Protein AF-A0A7L1UG31-F1 (afdb_monomer)

pLDDT: mean 73.66, std 9.19, range [48.56, 88.38]

Secondary structure (DSSP, 8-state):
----S---HHHHHHHHHHHHHHHHHHHHHHHHHHHHHHHHHSS---HHHHHHS--SS-EEEE--TTTSPP-PPPTTEEEE----PPP--

Foldseek 3Di:
DPDDDDDDPVRVVVVVVVVVVVVVVVQVVQVVCQVVCCVVVVHNDRVVCVVVPPPDQAAEAADDPVPDDDDDDDPRYDHDYDDDDDDDD

Solvent-accessible surface area (backbone atoms only — not comparable to full-atom values): 5740 Å² total; per-residue (Å²): 131,96,71,88,89,79,75,56,72,72,56,49,52,53,48,52,52,51,52,52,52,49,54,51,52,49,52,59,58,41,56,64,49,20,59,56,46,22,68,74,68,74,43,95,48,52,48,67,49,59,75,71,37,80,83,56,86,68,42,82,39,85,46,45,80,90,82,44,82,92,66,94,74,63,87,53,59,46,67,40,52,90,83,75,79,77,83,82,129

Mean predicted aligned error: 11.4 Å

Radius of gyration: 18.08 Å; Cα contacts (8 Å, |Δi|>4): 55; chains: 1; bounding box: 55×28×43 Å

Organism: Phainopepla nitens (NCBI:txid161653)

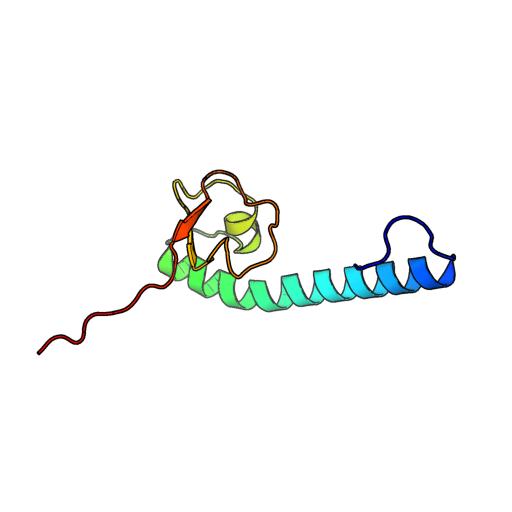Structure (mmCIF, N/CA/C/O backbone):
data_AF-A0A7L1UG31-F1
#
_entry.id   AF-A0A7L1UG31-F1
#
loop_
_atom_site.group_PDB
_atom_site.id
_atom_site.type_symbol
_atom_site.label_atom_id
_atom_site.label_alt_id
_atom_site.label_comp_id
_atom_site.label_asym_id
_atom_site.label_entity_id
_atom_site.label_seq_id
_atom_site.pdbx_PDB_ins_code
_atom_site.Cartn_x
_atom_site.Cartn_y
_atom_site.Cartn_z
_atom_site.occupancy
_atom_site.B_iso_or_equiv
_atom_site.auth_seq_id
_atom_site.aut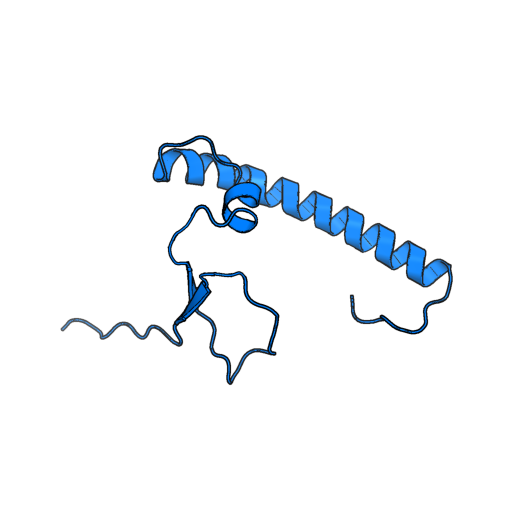h_comp_id
_atom_site.auth_asym_id
_atom_site.auth_atom_id
_atom_site.pdbx_PDB_model_num
ATOM 1 N N . SER A 1 1 ? 2.159 -0.475 -12.198 1.00 48.56 1 SER A N 1
ATOM 2 C CA . SER A 1 1 ? 3.197 -0.608 -13.236 1.00 48.56 1 SER A CA 1
ATOM 3 C C . SER A 1 1 ? 2.572 -1.273 -14.457 1.00 48.56 1 SER A C 1
ATOM 5 O O . SER A 1 1 ? 2.011 -2.345 -14.298 1.00 48.56 1 SER A O 1
ATOM 7 N N . GLN A 1 2 ? 2.544 -0.606 -15.620 1.00 54.72 2 GLN A N 1
ATOM 8 C CA . GLN A 1 2 ? 1.845 -1.054 -16.848 1.00 54.72 2 GLN A CA 1
ATOM 9 C C . GLN A 1 2 ? 2.760 -1.777 -17.856 1.00 54.72 2 GLN A C 1
ATOM 11 O O . GLN A 1 2 ? 2.473 -1.827 -19.046 1.00 54.72 2 GLN A O 1
ATOM 16 N N . LEU A 1 3 ? 3.890 -2.321 -17.416 1.00 59.41 3 LEU A N 1
ATOM 17 C CA . LEU A 1 3 ? 4.718 -3.187 -18.250 1.00 59.41 3 LEU A CA 1
ATOM 18 C C . LEU A 1 3 ? 5.012 -4.423 -17.420 1.00 59.41 3 LEU A C 1
ATOM 20 O O . LEU A 1 3 ? 5.458 -4.281 -16.285 1.00 59.41 3 LEU A O 1
ATOM 24 N N . THR A 1 4 ? 4.721 -5.620 -17.915 1.00 62.22 4 THR A N 1
ATOM 25 C CA . THR A 1 4 ? 4.895 -6.816 -17.073 1.00 62.22 4 THR A CA 1
ATOM 26 C C . THR A 1 4 ? 5.605 -7.961 -17.778 1.00 62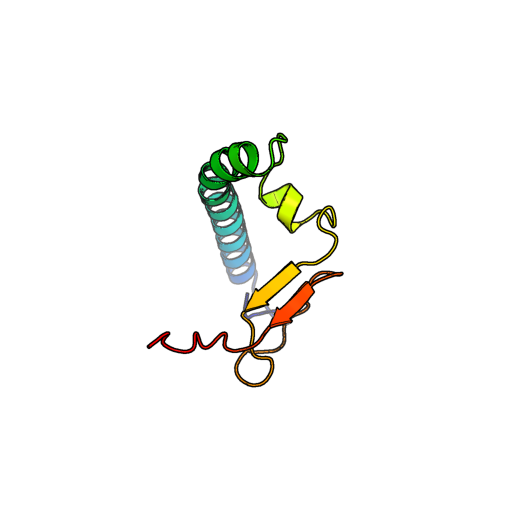.22 4 THR A C 1
ATOM 28 O O . THR A 1 4 ? 6.322 -8.679 -17.099 1.00 62.22 4 THR A O 1
ATOM 31 N N . ASP A 1 5 ? 5.591 -8.050 -19.113 1.00 65.81 5 ASP A N 1
ATOM 32 C CA . ASP A 1 5 ? 6.220 -9.210 -19.771 1.00 65.81 5 ASP A CA 1
ATOM 33 C C . ASP A 1 5 ? 7.540 -8.948 -20.504 1.00 65.81 5 ASP A C 1
ATOM 35 O O . ASP A 1 5 ? 8.363 -9.854 -20.630 1.00 65.81 5 ASP A O 1
ATOM 39 N N . ARG A 1 6 ? 7.819 -7.723 -20.970 1.00 69.19 6 ARG A N 1
ATOM 40 C CA . ARG A 1 6 ? 9.094 -7.403 -21.642 1.00 69.19 6 ARG A CA 1
ATOM 41 C C . ARG A 1 6 ? 9.583 -6.013 -21.261 1.00 69.19 6 ARG A C 1
ATOM 43 O O . ARG A 1 6 ? 8.989 -5.016 -21.650 1.00 69.19 6 ARG A O 1
ATOM 50 N N . MET A 1 7 ? 10.685 -5.950 -20.517 1.00 78.25 7 MET A N 1
ATOM 51 C CA . MET A 1 7 ? 11.360 -4.695 -20.178 1.00 78.25 7 MET A CA 1
ATOM 52 C C . MET A 1 7 ? 12.854 -4.782 -20.433 1.00 78.25 7 MET A C 1
ATOM 54 O O . MET A 1 7 ? 13.496 -5.766 -20.057 1.00 78.25 7 MET A O 1
ATOM 58 N N . THR A 1 8 ? 13.409 -3.712 -20.995 1.00 84.88 8 THR A N 1
ATOM 59 C CA . THR A 1 8 ? 14.855 -3.501 -21.070 1.00 84.88 8 THR A CA 1
ATOM 60 C C . THR A 1 8 ? 15.410 -3.108 -19.695 1.00 84.88 8 THR A C 1
ATOM 62 O O . THR A 1 8 ? 14.681 -2.624 -18.825 1.00 84.88 8 THR A O 1
ATOM 65 N N . PHE A 1 9 ? 16.713 -3.311 -19.476 1.00 85.56 9 PHE A N 1
ATOM 66 C CA . PHE A 1 9 ? 17.387 -2.968 -18.217 1.00 85.56 9 PHE A CA 1
ATOM 67 C C . PHE A 1 9 ? 17.084 -1.543 -17.694 1.00 85.56 9 PHE A C 1
ATOM 69 O O . PHE A 1 9 ? 16.659 -1.435 -16.543 1.00 85.56 9 PHE A O 1
ATOM 76 N N . PRO A 1 10 ? 17.187 -0.454 -18.489 1.00 85.38 10 PRO A N 1
ATOM 77 C CA . PRO A 1 10 ? 16.889 0.894 -17.987 1.00 85.38 10 PRO A CA 1
ATOM 78 C C . PRO A 1 10 ? 15.419 1.072 -17.583 1.00 85.38 10 PRO A C 1
ATOM 80 O O . PRO A 1 10 ? 15.107 1.812 -16.652 1.00 85.38 10 PRO A O 1
ATOM 83 N N . GLN A 1 11 ? 14.503 0.361 -18.240 1.00 81.75 11 GLN A N 1
ATOM 84 C CA . GLN A 1 11 ? 13.081 0.408 -17.915 1.00 81.75 11 GLN A CA 1
ATOM 85 C C . GLN A 1 11 ? 12.779 -0.299 -16.586 1.00 81.75 11 GLN A C 1
ATOM 87 O O . GLN A 1 11 ? 11.954 0.185 -15.811 1.00 81.75 11 GLN A O 1
ATOM 92 N N . ARG A 1 12 ? 13.513 -1.375 -16.264 1.00 83.56 12 ARG A N 1
ATOM 93 C CA . ARG A 1 12 ? 13.471 -2.005 -14.932 1.00 83.56 12 ARG A CA 1
ATOM 94 C C . ARG A 1 12 ? 13.987 -1.066 -13.845 1.00 83.56 12 ARG A C 1
ATOM 96 O O . ARG A 1 12 ? 13.354 -0.962 -12.801 1.00 83.56 12 ARG A O 1
ATOM 103 N N . VAL A 1 13 ? 15.087 -0.354 -14.103 1.00 88.38 13 VAL A N 1
ATOM 104 C CA . VAL A 1 13 ? 15.637 0.632 -13.155 1.00 88.38 13 VAL A CA 1
ATOM 105 C C . VAL A 1 13 ? 14.631 1.754 -12.902 1.00 88.38 13 VAL A C 1
ATOM 107 O O . VAL A 1 13 ? 14.389 2.108 -11.752 1.00 88.38 13 VAL A O 1
ATOM 110 N N . LYS A 1 14 ? 13.977 2.267 -13.950 1.00 86.25 14 LYS A N 1
ATOM 111 C CA . LYS A 1 14 ? 12.924 3.281 -13.804 1.00 86.25 14 LYS A CA 1
ATOM 112 C C . LYS A 1 14 ? 11.765 2.789 -12.933 1.00 86.25 14 LYS A C 1
ATOM 114 O O . LYS A 1 14 ? 11.293 3.538 -12.083 1.00 86.25 14 LYS A O 1
ATOM 119 N N . ASN A 1 15 ? 11.330 1.545 -13.119 1.00 85.44 15 ASN A N 1
ATOM 120 C CA . ASN A 1 15 ? 10.276 0.966 -12.289 1.00 85.44 15 ASN A CA 1
ATOM 121 C C . ASN A 1 15 ? 10.715 0.785 -10.840 1.00 85.44 15 ASN A C 1
ATOM 123 O O . ASN A 1 15 ? 9.958 1.144 -9.951 1.00 85.44 15 ASN A O 1
ATOM 127 N N . LEU A 1 16 ? 11.942 0.318 -10.604 1.00 86.81 16 LEU A N 1
ATOM 128 C CA . LEU A 1 16 ? 12.490 0.205 -9.255 1.00 86.81 16 LEU A CA 1
ATOM 129 C C . LEU A 1 16 ? 12.516 1.570 -8.551 1.00 86.81 16 LEU A C 1
ATOM 131 O O . LEU A 1 16 ? 12.071 1.683 -7.415 1.00 86.81 16 LEU A O 1
ATOM 135 N N . LEU A 1 17 ? 12.991 2.615 -9.235 1.00 87.81 17 LEU A N 1
ATOM 136 C CA . LEU A 1 17 ? 13.000 3.977 -8.696 1.00 87.81 17 LEU A CA 1
ATOM 137 C C . LEU A 1 17 ? 11.583 4.458 -8.375 1.00 87.81 17 LEU A C 1
ATOM 139 O O . LEU A 1 17 ? 11.347 4.978 -7.289 1.00 87.81 17 LEU A O 1
ATOM 143 N N . PHE A 1 18 ? 10.634 4.237 -9.286 1.00 86.94 18 PHE A N 1
ATOM 144 C CA . PHE A 1 18 ? 9.239 4.614 -9.081 1.00 86.94 18 PHE A CA 1
ATOM 145 C C . PHE A 1 18 ? 8.594 3.856 -7.913 1.00 86.94 18 PHE A C 1
ATOM 147 O O . PHE A 1 18 ? 7.898 4.458 -7.098 1.00 86.94 18 PHE A O 1
ATOM 154 N N . ASP A 1 19 ? 8.855 2.556 -7.792 1.00 84.94 19 ASP A N 1
ATOM 155 C CA . ASP A 1 19 ? 8.341 1.725 -6.705 1.00 84.94 19 ASP A CA 1
ATOM 156 C C . ASP A 1 19 ? 8.936 2.141 -5.351 1.00 84.94 19 ASP A C 1
ATOM 158 O O . ASP A 1 19 ? 8.198 2.249 -4.371 1.00 84.94 19 ASP A O 1
ATOM 162 N N . ILE A 1 20 ? 10.234 2.465 -5.293 1.00 87.81 20 ILE A N 1
ATOM 163 C CA . ILE A 1 20 ? 10.882 2.995 -4.081 1.00 87.81 20 ILE A CA 1
ATOM 164 C C . ILE A 1 20 ? 10.278 4.349 -3.695 1.00 87.81 20 ILE A C 1
ATOM 166 O O . ILE A 1 20 ? 9.918 4.552 -2.534 1.00 87.81 20 ILE A O 1
ATOM 170 N N . SER A 1 21 ? 10.128 5.269 -4.652 1.00 87.38 21 SER A N 1
ATOM 171 C CA . SER A 1 21 ? 9.503 6.570 -4.397 1.00 87.38 21 SER A CA 1
ATOM 172 C C . SER A 1 21 ? 8.067 6.417 -3.897 1.00 87.38 21 SER A C 1
ATOM 174 O O . SER A 1 21 ? 7.690 7.068 -2.924 1.00 87.38 21 SER A O 1
ATOM 176 N N . ASN A 1 22 ? 7.281 5.518 -4.493 1.00 84.44 22 ASN A N 1
ATOM 177 C CA . ASN A 1 22 ? 5.926 5.226 -4.030 1.00 84.44 22 ASN A CA 1
ATOM 178 C C . ASN A 1 22 ? 5.910 4.635 -2.623 1.00 84.44 22 ASN A C 1
ATOM 180 O O . ASN A 1 22 ? 5.087 5.048 -1.811 1.00 84.44 22 ASN A O 1
ATOM 184 N N . ALA A 1 23 ? 6.810 3.703 -2.305 1.00 82.62 23 ALA A N 1
ATOM 185 C CA . ALA A 1 23 ? 6.911 3.137 -0.963 1.00 82.62 23 ALA A CA 1
ATOM 186 C C . ALA A 1 23 ? 7.262 4.213 0.079 1.00 82.62 23 ALA A 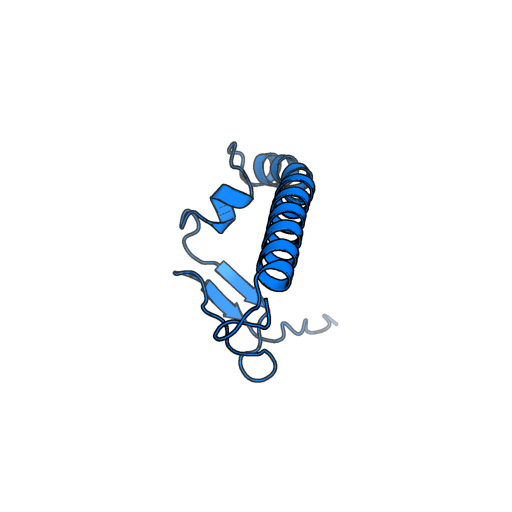C 1
ATOM 188 O O . ALA A 1 23 ? 6.709 4.215 1.180 1.00 82.62 23 ALA A O 1
ATOM 189 N N . PHE A 1 24 ? 8.137 5.156 -0.271 1.00 84.69 24 PHE A N 1
ATOM 190 C CA . PHE A 1 24 ? 8.486 6.274 0.603 1.00 84.69 24 PHE A CA 1
ATOM 191 C C . PHE A 1 24 ? 7.307 7.234 0.815 1.00 84.69 24 PHE A C 1
ATOM 193 O O . PHE A 1 24 ? 6.957 7.533 1.956 1.00 84.69 24 PHE A O 1
ATOM 200 N N . LEU A 1 25 ? 6.644 7.654 -0.268 1.00 84.62 25 LEU A N 1
ATOM 201 C CA . LEU A 1 25 ? 5.451 8.509 -0.212 1.00 84.62 25 LEU A CA 1
ATOM 202 C C . LEU A 1 25 ? 4.325 7.861 0.599 1.00 84.62 25 LEU A C 1
ATOM 204 O O . LEU A 1 25 ? 3.700 8.515 1.427 1.00 84.62 25 LEU A O 1
ATOM 208 N N . CYS A 1 26 ? 4.105 6.564 0.391 1.00 80.44 26 CYS A N 1
ATOM 209 C CA . CYS A 1 26 ? 3.139 5.755 1.122 1.00 80.44 26 CYS A CA 1
ATOM 210 C C . CYS A 1 26 ? 3.411 5.817 2.634 1.00 80.44 26 CYS A C 1
ATOM 212 O O . CYS A 1 26 ? 2.531 6.213 3.397 1.00 80.44 26 CYS A O 1
ATOM 214 N N . ASN A 1 27 ? 4.643 5.534 3.070 1.00 78.56 27 ASN A N 1
ATOM 215 C CA . ASN A 1 27 ? 5.013 5.621 4.487 1.00 78.56 27 ASN A CA 1
ATOM 216 C C . ASN A 1 27 ? 4.828 7.033 5.060 1.00 78.56 27 ASN A C 1
ATOM 218 O O . ASN A 1 27 ? 4.263 7.175 6.143 1.00 78.56 27 ASN A O 1
ATOM 222 N N . PHE A 1 28 ? 5.252 8.066 4.329 1.00 80.06 28 PHE A N 1
ATOM 223 C CA . PHE A 1 28 ? 5.141 9.454 4.779 1.00 80.06 28 PHE A CA 1
ATOM 224 C C . PHE A 1 28 ? 3.681 9.890 4.967 1.00 80.06 28 PHE A C 1
ATOM 226 O O . PHE A 1 28 ? 3.325 10.448 6.003 1.00 80.06 28 PHE A O 1
ATOM 233 N N . ILE A 1 29 ? 2.816 9.581 3.998 1.00 80.62 29 ILE A N 1
ATOM 234 C CA . ILE A 1 29 ? 1.388 9.911 4.059 1.00 80.62 29 ILE A CA 1
ATOM 235 C C . ILE A 1 29 ? 0.718 9.145 5.207 1.00 80.62 29 ILE A C 1
ATOM 237 O O . ILE A 1 29 ? 0.016 9.744 6.022 1.00 80.62 29 ILE A O 1
ATOM 241 N N . PHE A 1 30 ? 0.951 7.833 5.319 1.00 74.06 30 PHE A N 1
ATOM 242 C CA . PHE A 1 30 ? 0.317 7.003 6.349 1.00 74.06 30 PHE A CA 1
ATOM 243 C C . PHE A 1 30 ? 0.783 7.317 7.775 1.00 74.06 30 PHE A C 1
ATOM 245 O O . PHE A 1 30 ? 0.025 7.081 8.719 1.00 74.06 30 PHE A O 1
ATOM 252 N N . GLN A 1 31 ? 1.973 7.895 7.950 1.00 76.12 31 GLN A N 1
ATOM 253 C CA . GLN A 1 31 ? 2.468 8.332 9.256 1.00 76.12 31 GLN A CA 1
ATOM 254 C C . GLN A 1 31 ? 1.606 9.447 9.869 1.00 76.12 31 GLN A C 1
ATOM 256 O O . GLN A 1 31 ? 1.414 9.470 11.081 1.00 76.12 31 GLN A O 1
ATOM 261 N N . SER A 1 32 ? 1.041 10.353 9.068 1.00 73.81 32 SER A N 1
ATOM 262 C CA . SER A 1 32 ? 0.129 11.381 9.594 1.00 73.81 32 SER A CA 1
ATOM 263 C C . SER A 1 32 ? -1.204 10.787 10.062 1.00 73.81 32 SER A C 1
ATOM 265 O O . SER A 1 32 ? -1.770 11.231 11.059 1.00 73.81 32 SER A O 1
ATOM 267 N N . TYR A 1 33 ? -1.685 9.746 9.379 1.00 71.69 33 TYR A N 1
ATOM 268 C CA . TYR A 1 33 ? -2.946 9.080 9.713 1.00 71.69 33 TYR A CA 1
ATOM 269 C C . TYR A 1 33 ? -2.830 8.101 10.888 1.00 71.69 33 TYR A C 1
ATOM 271 O O . TYR A 1 33 ? -3.847 7.784 11.502 1.00 71.69 33 TYR A O 1
ATOM 279 N N . SER A 1 34 ? -1.626 7.635 11.242 1.00 71.06 34 SER A N 1
ATOM 280 C CA . SER A 1 34 ? -1.447 6.705 12.368 1.00 71.06 34 SER A CA 1
ATOM 281 C C . SER A 1 34 ? -1.830 7.331 13.707 1.00 71.06 34 SER A C 1
ATOM 283 O O . SER A 1 34 ? -2.444 6.663 14.535 1.00 71.06 34 SER A O 1
ATOM 285 N N . LYS A 1 35 ? -1.557 8.628 13.897 1.00 73.00 35 LYS A N 1
ATOM 286 C CA . LYS A 1 35 ? -1.934 9.352 15.117 1.00 73.00 35 LYS A CA 1
ATOM 287 C C . LYS A 1 35 ? -3.455 9.453 15.271 1.00 73.00 35 LYS A C 1
ATOM 289 O O . LYS A 1 35 ? -3.977 9.148 16.337 1.00 73.00 35 LYS A O 1
ATOM 294 N N . LEU A 1 36 ? -4.155 9.799 14.188 1.00 73.44 36 LEU A N 1
ATOM 295 C CA . LEU A 1 36 ? -5.620 9.865 14.149 1.00 73.44 36 LEU A CA 1
ATOM 296 C C . LEU A 1 36 ? -6.250 8.484 14.398 1.00 73.44 36 LEU A C 1
ATOM 298 O O . LEU A 1 36 ? -7.186 8.351 15.182 1.00 73.44 36 LEU A O 1
ATOM 302 N N . ALA A 1 37 ? -5.716 7.445 13.749 1.00 70.56 37 ALA A N 1
ATOM 303 C CA . ALA A 1 37 ? -6.194 6.077 13.920 1.00 70.56 37 ALA A CA 1
ATOM 304 C C . ALA A 1 37 ? -5.984 5.579 15.358 1.00 70.56 37 ALA A C 1
ATOM 306 O O . ALA A 1 37 ? -6.877 4.944 15.912 1.00 70.56 37 ALA A O 1
ATOM 307 N N . SER A 1 38 ? -4.847 5.906 15.979 1.00 71.06 38 SER A N 1
ATOM 308 C CA . SER A 1 38 ? -4.565 5.548 17.371 1.00 71.06 38 SER A CA 1
ATOM 309 C C . SER A 1 38 ? -5.510 6.237 18.357 1.00 71.06 38 SER A C 1
ATOM 311 O O . SER A 1 38 ? -5.902 5.624 19.347 1.00 71.06 38 SER A O 1
ATOM 313 N N . GLU A 1 39 ? -5.885 7.490 18.095 1.00 75.50 39 GLU A N 1
ATOM 314 C CA . GLU A 1 39 ? -6.825 8.247 18.927 1.00 75.50 39 GLU A CA 1
ATOM 315 C C . GLU A 1 39 ? -8.253 7.691 18.815 1.00 75.50 39 GLU A C 1
ATOM 317 O O . GLU A 1 39 ? -8.928 7.500 19.825 1.00 75.50 39 GLU A O 1
ATOM 322 N N . PHE A 1 40 ? -8.691 7.350 17.600 1.00 70.88 40 PHE A N 1
ATOM 323 C CA . PHE A 1 40 ? -10.045 6.851 17.358 1.00 70.88 40 PHE A CA 1
ATOM 324 C C . PHE A 1 40 ? -10.236 5.380 17.763 1.00 70.88 40 PHE A C 1
ATOM 326 O O . PHE A 1 40 ? -11.267 5.026 18.330 1.00 70.88 40 PHE A O 1
ATOM 333 N N . LEU A 1 41 ? -9.251 4.513 17.490 1.00 68.56 41 LEU A N 1
ATOM 334 C CA . LEU A 1 41 ? -9.316 3.080 17.815 1.00 68.56 41 LEU A CA 1
ATOM 335 C C . LEU A 1 41 ? -8.778 2.756 19.221 1.00 68.56 41 LEU A C 1
ATOM 337 O O . LEU A 1 41 ? -8.834 1.595 19.625 1.00 68.56 41 LEU A O 1
ATOM 341 N N . GLN A 1 42 ? -8.248 3.747 19.951 1.00 65.62 42 GLN A N 1
ATOM 342 C CA . GLN A 1 42 ? -7.677 3.601 21.302 1.00 65.62 42 GLN A CA 1
ATOM 343 C C . GLN A 1 42 ? -6.600 2.502 21.415 1.00 65.62 42 GLN A C 1
ATOM 345 O O . GLN A 1 42 ? -6.392 1.909 22.474 1.00 65.62 42 GLN A O 1
ATOM 350 N N . ARG A 1 43 ? -5.903 2.205 20.313 1.00 64.56 43 ARG A N 1
ATOM 351 C CA . ARG A 1 43 ? -4.852 1.186 20.239 1.00 64.56 43 ARG A CA 1
ATOM 352 C C . ARG A 1 43 ? -3.748 1.672 19.314 1.00 64.56 43 ARG A C 1
ATOM 354 O O . ARG A 1 43 ? -4.038 2.125 18.210 1.00 64.56 43 ARG A O 1
ATOM 361 N N . GLU A 1 44 ? -2.494 1.525 19.735 1.00 58.44 44 GLU A N 1
ATOM 362 C CA . GLU A 1 44 ? -1.350 1.829 18.875 1.00 58.44 44 GLU A CA 1
ATOM 363 C C . GLU A 1 44 ? -1.305 0.840 17.710 1.00 58.44 44 GLU A C 1
ATOM 365 O O . GLU A 1 44 ? -0.922 -0.322 17.867 1.00 58.44 44 GLU A O 1
ATOM 370 N N . LEU A 1 45 ? -1.754 1.286 16.540 1.00 62.31 45 LEU A N 1
ATOM 371 C CA . LEU A 1 45 ? -1.718 0.514 15.308 1.00 62.31 45 LEU A CA 1
ATOM 372 C C . LEU A 1 45 ? -1.253 1.420 14.171 1.00 62.31 45 LEU A C 1
ATOM 374 O O . LEU A 1 45 ? -1.804 2.497 13.940 1.00 62.31 45 LEU A O 1
ATOM 378 N N . THR A 1 46 ? -0.255 0.967 13.420 1.00 65.81 46 THR A N 1
ATOM 379 C CA . THR A 1 46 ? 0.122 1.604 12.159 1.00 65.81 46 THR A CA 1
ATOM 380 C C . THR A 1 46 ? -1.028 1.458 11.162 1.00 65.81 46 THR A C 1
ATOM 382 O O . THR A 1 46 ? -1.596 0.376 11.031 1.00 65.81 46 THR A O 1
ATOM 385 N N . VAL A 1 47 ? -1.352 2.495 10.385 1.00 64.75 47 VAL A N 1
ATOM 386 C CA . VAL A 1 47 ? -2.394 2.397 9.336 1.00 64.75 47 VAL A CA 1
ATOM 387 C C . VAL A 1 47 ? -2.071 1.299 8.324 1.00 64.75 47 VAL A C 1
ATOM 389 O O . VAL A 1 47 ? -2.952 0.588 7.859 1.00 64.75 47 VAL A O 1
ATOM 392 N N . LEU A 1 48 ? -0.786 1.105 8.038 1.00 64.31 48 LEU A N 1
ATOM 393 C CA . LEU A 1 48 ? -0.311 0.025 7.186 1.00 64.31 48 LEU A CA 1
ATOM 394 C C . LEU A 1 48 ? -0.540 -1.360 7.811 1.00 64.31 48 LEU A C 1
ATOM 396 O O . LEU A 1 48 ? -0.816 -2.307 7.084 1.00 64.31 48 LEU A O 1
ATOM 400 N N . ASP A 1 49 ? -0.485 -1.474 9.140 1.00 66.50 49 ASP A N 1
ATOM 401 C CA . ASP A 1 49 ? -0.872 -2.695 9.846 1.00 66.50 49 ASP A CA 1
ATOM 402 C C . ASP A 1 49 ? -2.388 -2.880 9.814 1.00 66.50 49 ASP A C 1
ATOM 404 O O . ASP A 1 49 ? -2.836 -3.984 9.564 1.00 66.50 49 ASP A O 1
ATOM 408 N N . LEU A 1 50 ? -3.201 -1.832 9.962 1.00 67.38 50 LEU A N 1
ATOM 409 C CA . LEU A 1 50 ? -4.656 -1.947 9.782 1.00 67.38 50 LEU A CA 1
ATOM 410 C C . LEU A 1 50 ? -5.028 -2.406 8.367 1.00 67.38 50 LEU A C 1
ATOM 412 O O . LEU A 1 50 ? -5.898 -3.252 8.199 1.00 67.38 50 LEU A O 1
ATOM 416 N N . LEU A 1 51 ? -4.353 -1.867 7.352 1.00 63.66 51 LEU A N 1
ATOM 417 C CA . LEU A 1 51 ? -4.615 -2.191 5.952 1.00 63.66 51 LEU A CA 1
ATOM 418 C C . LEU A 1 51 ? -4.021 -3.532 5.512 1.00 63.66 51 LEU A C 1
ATOM 420 O O . LEU A 1 51 ? -4.531 -4.116 4.567 1.00 63.66 51 LEU A O 1
ATOM 424 N N . ARG A 1 52 ? -2.938 -4.019 6.132 1.00 62.84 52 ARG A N 1
ATOM 425 C CA . ARG A 1 52 ? -2.337 -5.329 5.796 1.00 62.84 52 ARG A CA 1
ATOM 426 C C . ARG A 1 52 ? -2.857 -6.462 6.664 1.00 62.84 52 ARG A C 1
ATOM 428 O O . ARG A 1 52 ? -2.806 -7.618 6.251 1.00 62.84 52 ARG A O 1
ATOM 435 N N . LYS A 1 53 ? -3.271 -6.159 7.888 1.00 58.06 53 LYS A N 1
ATOM 436 C CA . LYS A 1 53 ? -3.658 -7.136 8.897 1.00 58.06 53 LYS A CA 1
ATOM 437 C C . LYS A 1 53 ? -5.176 -7.163 8.928 1.00 58.06 53 LYS A C 1
ATOM 439 O O . LYS A 1 53 ? -5.824 -6.144 9.134 1.00 58.06 53 LYS A O 1
ATOM 444 N N . SER A 1 54 ? -5.739 -8.354 8.769 1.00 54.50 54 SER A N 1
ATOM 445 C CA . SER A 1 54 ? -7.169 -8.676 8.855 1.00 54.50 54 SER A CA 1
ATOM 446 C C . SER A 1 54 ? -7.777 -8.438 10.252 1.00 54.50 54 SER A C 1
ATOM 448 O O . SER A 1 54 ? -8.636 -9.188 10.698 1.00 54.50 54 SER A O 1
ATOM 450 N N . SER A 1 55 ? -7.298 -7.437 10.993 1.00 55.78 55 SER A N 1
ATOM 451 C CA . SER A 1 55 ? -7.726 -7.087 12.348 1.00 55.78 55 SER A CA 1
ATOM 452 C C . SER A 1 55 ? -9.094 -6.401 12.386 1.00 55.78 55 SER A C 1
ATOM 454 O O . SER A 1 55 ? -9.629 -6.192 13.469 1.00 55.78 55 SER A O 1
ATOM 456 N N . SER A 1 56 ? -9.664 -6.077 11.225 1.00 61.03 56 SER A N 1
ATOM 457 C CA . SER A 1 56 ? -11.059 -5.669 11.075 1.00 61.03 56 SER A CA 1
ATOM 458 C C . SER A 1 56 ? -11.888 -6.864 10.601 1.00 61.03 56 SER A C 1
ATOM 460 O O . SER A 1 56 ? -11.504 -7.582 9.672 1.00 61.03 56 SER A O 1
ATOM 462 N N . SER A 1 57 ? -13.022 -7.080 11.267 1.00 68.00 57 SER A N 1
ATOM 463 C CA . SER A 1 57 ? -13.972 -8.141 10.938 1.00 68.00 57 SER A CA 1
ATOM 464 C C . SER A 1 57 ? -14.652 -7.913 9.589 1.00 68.00 57 SER A C 1
ATOM 466 O O . SER A 1 57 ? -14.944 -8.888 8.903 1.00 68.00 57 SER A O 1
ATOM 468 N N . VAL A 1 58 ? -14.890 -6.653 9.201 1.00 78.12 58 VAL A N 1
ATOM 469 C CA . VAL A 1 58 ? -15.555 -6.266 7.948 1.00 78.12 58 VAL A CA 1
ATOM 470 C C . VAL A 1 58 ? -15.069 -4.883 7.498 1.00 78.12 58 VAL A C 1
ATOM 472 O O . VAL A 1 58 ? -15.116 -3.920 8.262 1.00 78.12 58 VAL A O 1
ATOM 475 N N . TRP A 1 59 ? -14.665 -4.761 6.234 1.00 78.25 59 TRP A N 1
ATOM 476 C CA . TRP A 1 59 ? -14.366 -3.490 5.569 1.00 78.25 59 TRP A CA 1
ATOM 477 C C . TRP A 1 59 ? -15.471 -3.140 4.587 1.00 78.25 59 TRP A C 1
ATOM 479 O O . TRP A 1 59 ? -15.760 -3.917 3.685 1.00 78.25 59 TRP A O 1
ATOM 489 N N . LEU A 1 60 ? -16.056 -1.957 4.728 1.00 82.38 60 LEU A N 1
ATOM 490 C CA . LEU A 1 60 ? -17.030 -1.432 3.779 1.00 82.38 60 LEU A CA 1
ATOM 491 C C . LEU A 1 60 ? -16.320 -0.456 2.851 1.00 82.38 60 LEU A C 1
ATOM 493 O O . LEU A 1 60 ? -15.794 0.559 3.311 1.00 82.38 60 LEU A O 1
ATOM 497 N N . VAL A 1 61 ? -16.273 -0.765 1.559 1.00 78.56 61 VAL A N 1
ATOM 498 C CA . VAL A 1 61 ? -15.565 0.074 0.587 1.00 78.56 61 VAL A CA 1
ATOM 499 C C . VAL A 1 61 ? -16.535 0.587 -0.445 1.00 78.56 61 VAL A C 1
ATOM 501 O O . VAL A 1 61 ? -17.260 -0.191 -1.051 1.00 78.56 61 VAL A O 1
ATOM 504 N N . ARG A 1 62 ? -16.525 1.904 -0.655 1.00 80.56 62 ARG A N 1
ATOM 505 C CA . ARG A 1 62 ? -17.302 2.528 -1.717 1.00 80.56 62 ARG A CA 1
ATOM 506 C C . ARG A 1 62 ? -16.667 2.206 -3.069 1.00 80.56 62 ARG A C 1
ATOM 508 O O . ARG A 1 62 ? -15.741 2.901 -3.478 1.00 80.56 62 ARG A O 1
ATOM 515 N N . LEU A 1 63 ? -17.113 1.127 -3.700 1.00 76.38 63 LEU A N 1
ATOM 516 C CA . LEU A 1 63 ? -16.592 0.631 -4.972 1.00 76.38 63 LEU A CA 1
ATOM 517 C C . LEU A 1 63 ? -17.744 0.026 -5.773 1.00 76.38 63 LEU A C 1
ATOM 519 O O . LEU A 1 63 ? -18.418 -0.885 -5.289 1.00 76.38 63 LEU A O 1
ATOM 523 N N . ASP A 1 64 ? -17.930 0.493 -7.004 1.00 76.19 64 ASP A N 1
ATOM 524 C CA . ASP A 1 64 ? -18.921 -0.057 -7.924 1.00 76.19 64 ASP A CA 1
ATOM 525 C C . ASP A 1 64 ? -18.212 -0.955 -8.941 1.00 76.19 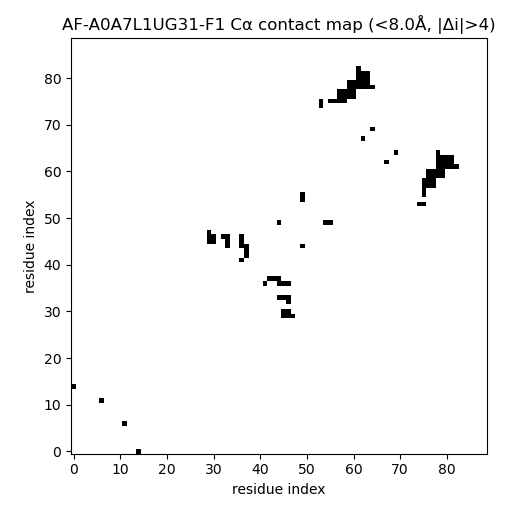64 ASP A C 1
ATOM 527 O O . ASP A 1 64 ? -17.518 -0.488 -9.841 1.00 76.19 64 ASP A O 1
ATOM 531 N N . PHE A 1 65 ? -18.411 -2.269 -8.824 1.00 68.69 65 PHE A N 1
ATOM 532 C CA . PHE A 1 65 ? -17.766 -3.284 -9.672 1.00 68.69 65 PHE A CA 1
ATOM 533 C C . PHE A 1 65 ? -18.047 -3.128 -11.178 1.00 68.69 65 PHE A C 1
ATOM 535 O O . PHE A 1 65 ? -17.322 -3.688 -11.994 1.00 68.69 65 PHE A O 1
ATOM 542 N N . VAL A 1 66 ? -19.112 -2.410 -11.550 1.00 73.44 66 VAL A N 1
ATOM 543 C CA . VAL A 1 66 ? -19.479 -2.138 -12.951 1.00 73.44 66 VAL A CA 1
ATOM 544 C C . VAL A 1 66 ? -18.683 -0.966 -13.532 1.00 73.44 66 VAL A C 1
ATOM 546 O O . VAL A 1 66 ? -18.419 -0.940 -14.731 1.00 73.44 66 VAL A O 1
ATOM 549 N N . LEU A 1 67 ? -18.324 0.011 -12.697 1.00 74.50 67 LEU A N 1
ATOM 550 C CA . LEU A 1 67 ? -17.642 1.242 -13.108 1.00 74.50 67 LEU A CA 1
ATOM 551 C C . LEU A 1 67 ? -16.124 1.131 -12.952 1.00 74.50 67 LEU A C 1
ATOM 553 O O . LEU A 1 67 ? -15.381 1.667 -13.775 1.00 74.50 67 LEU A O 1
ATOM 557 N N . ASP A 1 68 ? -15.667 0.421 -11.922 1.00 71.19 68 ASP A N 1
ATOM 558 C CA . ASP A 1 68 ? -14.255 0.319 -11.581 1.00 71.19 68 ASP A CA 1
ATOM 559 C C . ASP A 1 68 ? -13.614 -0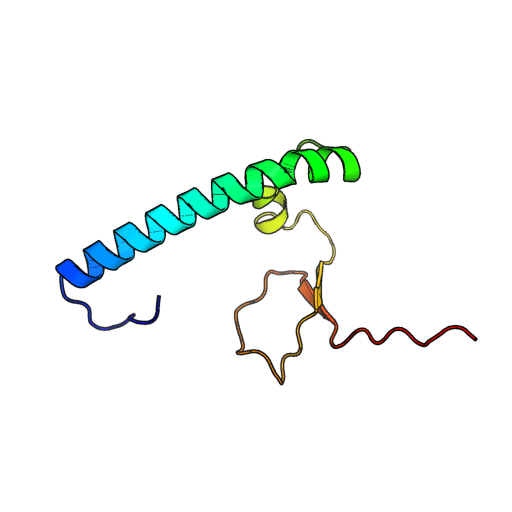.966 -12.115 1.00 71.19 68 ASP A C 1
ATOM 561 O O . ASP A 1 68 ? -14.168 -2.062 -12.042 1.00 71.19 68 ASP A O 1
ATOM 565 N N . TYR A 1 69 ? -12.388 -0.836 -12.630 1.00 76.69 69 TYR A N 1
ATOM 566 C CA . TYR A 1 69 ? -11.622 -1.969 -13.145 1.00 76.69 69 TYR A CA 1
ATOM 567 C C . TYR A 1 69 ? -11.389 -3.022 -12.044 1.00 76.69 69 TYR A C 1
ATOM 569 O O . TYR A 1 69 ? -10.865 -2.672 -10.977 1.00 76.69 69 TYR A O 1
ATOM 577 N N . PRO A 1 70 ? -11.699 -4.311 -12.292 1.00 71.62 70 PRO A N 1
ATOM 578 C CA . PRO A 1 70 ? -11.631 -5.343 -11.269 1.00 71.62 70 PRO A CA 1
ATOM 579 C C . PRO A 1 70 ? -10.192 -5.515 -10.782 1.00 71.62 70 PRO A C 1
ATOM 581 O O . PRO A 1 70 ? -9.273 -5.831 -11.542 1.00 71.62 70 PRO A O 1
ATOM 584 N N . ARG A 1 71 ? -9.993 -5.301 -9.482 1.00 77.56 71 ARG A N 1
ATOM 585 C CA . ARG A 1 71 ? -8.720 -5.512 -8.790 1.00 77.56 71 ARG A CA 1
ATOM 586 C C . ARG A 1 71 ? -8.933 -6.473 -7.622 1.00 77.56 71 ARG A C 1
ATOM 588 O O . ARG A 1 71 ? -10.024 -6.493 -7.055 1.00 77.56 71 ARG A O 1
ATOM 595 N N . PRO A 1 72 ? -7.917 -7.268 -7.255 1.00 76.25 72 PRO A N 1
ATOM 596 C CA . PRO A 1 72 ? -8.021 -8.169 -6.114 1.00 76.25 72 PRO A CA 1
ATOM 597 C C . PRO A 1 72 ? -8.338 -7.379 -4.837 1.00 76.25 72 PRO A C 1
ATOM 599 O O . PRO A 1 72 ? -7.652 -6.406 -4.518 1.00 76.25 72 PRO A O 1
ATOM 602 N N . LEU A 1 73 ? -9.390 -7.801 -4.130 1.00 73.62 73 LEU A N 1
ATOM 603 C CA . LEU A 1 73 ? -9.821 -7.223 -2.857 1.00 73.62 73 LEU A CA 1
ATOM 604 C C . LEU A 1 73 ? -9.214 -8.012 -1.691 1.00 73.62 73 LEU A C 1
ATOM 606 O O . LEU A 1 73 ? -8.933 -9.206 -1.808 1.00 73.62 73 LEU A O 1
ATOM 610 N N . MET A 1 74 ? -9.016 -7.345 -0.555 1.00 72.06 74 MET A N 1
ATOM 611 C CA . MET A 1 74 ? -8.558 -8.000 0.669 1.00 72.06 74 MET A CA 1
ATOM 612 C C . MET A 1 74 ? -9.668 -8.904 1.248 1.00 72.06 74 MET A C 1
ATOM 614 O O . MET A 1 74 ? -10.849 -8.574 1.096 1.00 72.06 74 MET A O 1
ATOM 618 N N . PRO A 1 75 ? -9.338 -10.021 1.931 1.00 67.12 75 PRO A N 1
ATOM 619 C CA . PRO A 1 75 ? -10.334 -10.808 2.656 1.00 67.12 75 PRO A CA 1
ATOM 620 C C . PRO A 1 75 ? -11.115 -9.927 3.644 1.00 67.12 75 PRO A C 1
ATOM 622 O O . PRO A 1 75 ? -10.527 -9.058 4.286 1.00 67.12 75 PRO A O 1
ATOM 625 N N . ASN A 1 76 ? -12.424 -10.160 3.773 1.00 75.06 76 ASN A N 1
ATOM 626 C CA . ASN A 1 76 ? -13.372 -9.382 4.592 1.00 75.06 76 ASN A CA 1
ATOM 627 C C . ASN A 1 76 ? -13.738 -7.982 4.062 1.00 75.06 76 ASN A C 1
ATOM 629 O O . ASN A 1 76 ? -14.222 -7.153 4.830 1.00 75.06 76 ASN A O 1
ATOM 633 N N . MET A 1 77 ? -13.537 -7.700 2.773 1.00 78.94 77 MET A N 1
ATOM 634 C CA . MET A 1 77 ? -13.917 -6.423 2.161 1.00 78.94 77 MET A CA 1
ATOM 635 C C . MET A 1 77 ? -15.204 -6.547 1.339 1.00 78.94 77 MET A C 1
ATOM 637 O O . MET A 1 77 ? -15.269 -7.322 0.388 1.00 78.94 77 MET A O 1
ATOM 641 N N . ILE A 1 78 ? -16.228 -5.780 1.712 1.00 83.69 78 ILE A N 1
ATOM 642 C CA . ILE A 1 78 ? -17.547 -5.742 1.079 1.00 83.69 78 ILE A CA 1
ATOM 643 C C . ILE A 1 78 ? -17.670 -4.423 0.300 1.00 83.69 78 ILE A C 1
ATOM 645 O O . ILE A 1 78 ? -17.641 -3.349 0.914 1.00 83.69 78 ILE A O 1
ATOM 649 N N . PRO A 1 79 ? -17.800 -4.473 -1.038 1.00 82.25 79 PRO A N 1
ATOM 650 C CA . PRO A 1 79 ? -18.082 -3.287 -1.826 1.00 82.25 79 PRO A CA 1
ATOM 651 C C . PRO A 1 79 ? -19.521 -2.832 -1.559 1.00 82.25 79 PRO A C 1
ATOM 653 O O . PRO A 1 79 ? -20.476 -3.574 -1.782 1.00 82.25 79 PRO A O 1
ATOM 656 N N . ILE A 1 80 ? -19.672 -1.612 -1.060 1.00 82.94 80 ILE A N 1
ATOM 657 C CA . ILE A 1 80 ? -20.947 -0.903 -1.014 1.00 82.94 80 ILE A CA 1
ATOM 658 C C . ILE A 1 80 ? -20.924 0.063 -2.194 1.00 82.94 80 ILE A C 1
ATOM 660 O O . ILE A 1 80 ? -19.971 0.820 -2.338 1.00 82.94 80 ILE A O 1
ATOM 664 N N . 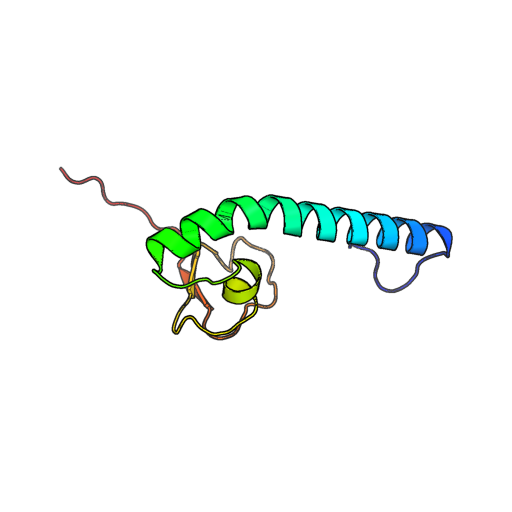GLY A 1 81 ? -21.937 0.030 -3.054 1.00 78.62 81 GLY A N 1
ATOM 665 C CA . GLY A 1 81 ? -22.014 0.955 -4.185 1.00 78.62 81 GLY A CA 1
ATOM 666 C C . GLY A 1 81 ? -22.256 2.410 -3.767 1.00 78.62 81 GLY A C 1
ATOM 667 O O . GLY A 1 81 ? -21.993 2.825 -2.632 1.00 78.62 81 GLY A O 1
ATOM 668 N N . GLY A 1 82 ? -22.795 3.216 -4.680 1.00 72.88 82 GLY A N 1
ATOM 669 C CA . GLY A 1 82 ? -23.189 4.600 -4.404 1.00 72.88 82 GLY A CA 1
ATOM 670 C C . GLY A 1 82 ? -24.102 4.762 -3.175 1.00 72.88 82 GLY A C 1
ATOM 671 O O . GLY A 1 82 ? -25.307 4.541 -3.248 1.00 72.88 82 GLY A O 1
ATOM 672 N N . VAL A 1 83 ? -23.538 5.216 -2.049 1.00 70.31 83 VAL A N 1
ATOM 673 C CA . VAL A 1 83 ? -24.298 5.704 -0.887 1.00 70.31 83 VAL A CA 1
ATOM 674 C C . VAL A 1 83 ? -24.935 7.047 -1.236 1.00 70.31 83 VAL A C 1
ATOM 676 O O . VAL A 1 83 ? -24.285 8.090 -1.180 1.00 70.31 83 VAL A O 1
ATOM 679 N N . ASN A 1 84 ? -26.207 7.012 -1.628 1.00 71.25 84 ASN A N 1
ATOM 680 C CA . ASN A 1 84 ? -27.026 8.205 -1.803 1.00 71.25 84 ASN A CA 1
ATOM 681 C C . ASN A 1 84 ? -27.722 8.516 -0.476 1.00 71.25 84 ASN A C 1
ATOM 683 O O . ASN A 1 84 ? -28.550 7.739 -0.002 1.00 71.25 84 ASN A O 1
ATOM 687 N N . CYS A 1 85 ? -27.380 9.64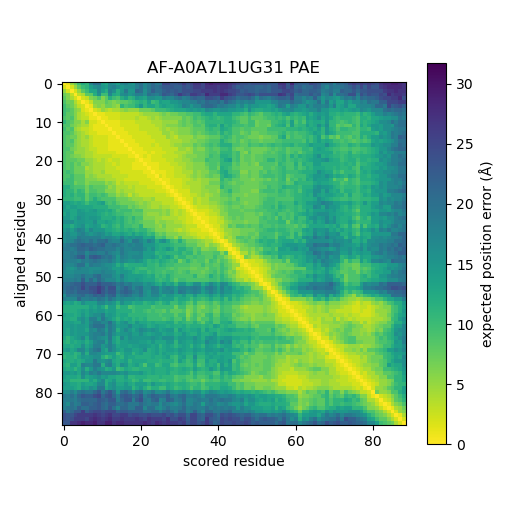5 0.140 1.00 75.38 85 CYS A N 1
ATOM 688 C CA . CYS A 1 85 ? -28.126 10.143 1.288 1.00 75.38 85 CYS A CA 1
ATOM 689 C C . CYS A 1 85 ? -29.485 10.655 0.800 1.00 75.38 85 CYS A C 1
ATOM 691 O O . CYS A 1 85 ? -29.536 11.555 -0.038 1.00 75.38 85 CYS A O 1
ATOM 693 N N . ALA A 1 86 ? -30.581 10.112 1.330 1.00 71.62 86 ALA A N 1
ATOM 694 C CA . ALA A 1 86 ? -31.885 10.741 1.170 1.00 71.62 86 ALA A CA 1
ATOM 695 C C . ALA A 1 86 ? -31.870 12.083 1.916 1.00 71.62 86 ALA A C 1
ATOM 697 O O . ALA A 1 86 ? -31.456 12.146 3.077 1.00 71.62 86 ALA A O 1
ATOM 698 N N . HIS A 1 87 ? -32.279 13.158 1.240 1.00 68.56 87 HIS A N 1
ATOM 699 C CA . HIS A 1 87 ? -32.493 14.445 1.891 1.00 68.56 87 HIS A CA 1
ATOM 700 C C . HIS A 1 87 ? -33.587 14.266 2.946 1.00 68.56 87 HIS A C 1
ATOM 702 O O . HIS A 1 87 ? -34.644 13.708 2.655 1.00 68.56 87 HIS A O 1
ATOM 708 N N . LYS A 1 88 ? -33.299 14.667 4.182 1.00 67.25 88 LYS A N 1
ATOM 709 C CA . LYS A 1 88 ? -34.261 14.611 5.276 1.00 67.25 88 LYS A CA 1
ATOM 710 C C . LYS A 1 88 ? -35.054 15.915 5.226 1.00 67.25 88 LYS A C 1
ATOM 712 O O . LYS A 1 88 ? -34.476 16.956 5.529 1.00 67.25 88 LYS A O 1
ATOM 717 N N . GLU A 1 89 ? -36.299 15.841 4.756 1.00 53.81 89 GLU A N 1
ATOM 718 C CA . GLU A 1 89 ? -37.279 16.932 4.886 1.00 53.81 89 GLU A CA 1
ATOM 719 C C . GLU A 1 89 ? -37.578 17.239 6.360 1.00 53.81 89 GLU A C 1
ATOM 721 O O . GLU A 1 89 ? -37.555 16.290 7.187 1.00 53.81 89 GLU A O 1
#

Sequence (89 aa):
SQLTDRMTFPQRVKNLLFDISNAFLCNFIFQSYSKLASEFLQRELTVLDLLRKSSSSVWLVRLDFVLDYPRPLMPNMIPIGGVN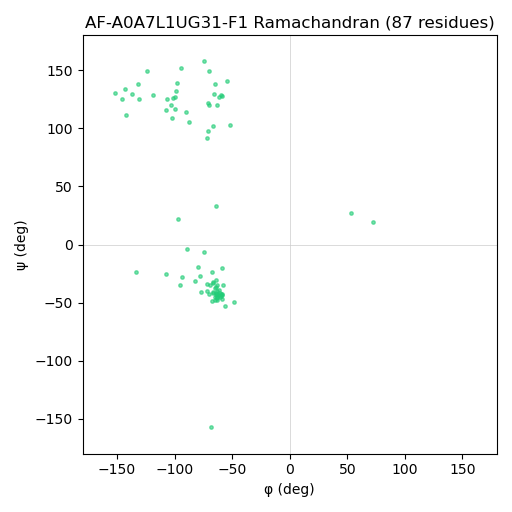CAHKE

InterPro domains:
  IPR002213 UDP-glucuronosyl/UDP-glucosyltransferase [PF00201] (1-88)
  IPR050271 UDP-glycosyltransferase [PTHR48043] (4-86)